Protein AF-A0A2L2XH12-F1 (afdb_monomer_lite)

pLDDT: mean 83.83, std 9.93, range [35.0, 93.81]

Foldseek 3Di:
DWWKDAPWFIWDAPDLVLVLVVCVVVVVDDPVRNVRIDTDDQQPDKAFDACVLPDPVCVPCVVFPQADPVRHGNHGIDTSVRSVVSDPDDPGDTSDTDPPPD

Sequence (102 aa):
MKFYSDDYYTVVAKNRKEAVKFFITEKLTDEEGLDEIQEINPEKKKMLFPVDELPEQYHDEEMYPRKNLFGEYLGVEITLQEAVQYHKEKPPYIISMSSELM

Radius of gyration: 14.35 Å; chains: 1; bounding box: 37×22×42 Å

Secondary structure (DSSP, 8-state):
-EEEE-SSEEEEESSHHHHHHHHHHTT-S-TTTTTT-EEE-TTT-EEEE-GGGS-GGGG-TTTS--B-TTS-B--EEEEHHHHHHH--PPSSEEEEE-GGG-

Organism: NCBI:txid1898651

Structure (mmCIF, N/CA/C/O backbone):
data_AF-A0A2L2XH12-F1
#
_entry.id   AF-A0A2L2XH12-F1
#
loop_
_atom_site.group_PDB
_atom_site.id
_atom_site.type_symbol
_atom_site.label_atom_id
_atom_site.label_alt_id
_atom_site.label_comp_id
_atom_site.label_asym_id
_atom_site.label_entity_id
_atom_site.label_seq_id
_atom_site.pdbx_PDB_ins_code
_atom_site.Cartn_x
_atom_site.Cartn_y
_atom_site.Cartn_z
_atom_site.occupancy
_atom_site.B_iso_or_equiv
_atom_site.auth_seq_id
_atom_site.auth_comp_id
_atom_site.auth_asym_id
_atom_site.auth_atom_id
_atom_site.pdbx_PDB_model_num
ATOM 1 N N . MET A 1 1 ? -13.159 5.604 -0.921 1.00 85.44 1 MET A N 1
ATOM 2 C CA . MET A 1 1 ? -12.228 4.963 0.036 1.00 85.44 1 MET A CA 1
ATOM 3 C C . MET A 1 1 ? -11.188 5.998 0.429 1.00 85.44 1 MET A C 1
ATOM 5 O O . MET A 1 1 ? -11.106 7.013 -0.255 1.00 85.44 1 MET A O 1
ATOM 9 N N . LYS A 1 2 ? -10.470 5.792 1.529 1.00 90.38 2 LYS A N 1
ATOM 10 C CA . LYS A 1 2 ? -9.433 6.703 2.022 1.00 90.38 2 LYS A CA 1
ATOM 11 C C . LYS A 1 2 ? -8.139 5.926 2.244 1.00 90.38 2 LYS A C 1
ATOM 13 O O . LYS A 1 2 ? -8.186 4.718 2.472 1.00 90.38 2 LYS A O 1
ATOM 18 N N . PHE A 1 3 ? -7.022 6.633 2.165 1.00 92.19 3 PHE A N 1
ATOM 19 C CA . PHE A 1 3 ? -5.684 6.074 2.284 1.00 92.19 3 PHE A CA 1
ATOM 20 C C . PHE A 1 3 ? -5.070 6.590 3.571 1.00 92.19 3 PHE A C 1
ATOM 22 O O . PHE A 1 3 ? -5.050 7.800 3.801 1.00 92.19 3 PHE A O 1
ATOM 29 N N . TYR A 1 4 ? -4.612 5.668 4.401 1.00 92.12 4 TYR A N 1
ATOM 30 C CA . TYR A 1 4 ? -4.000 5.957 5.684 1.00 92.12 4 TYR A CA 1
ATOM 31 C C . TYR A 1 4 ? -2.590 5.402 5.677 1.00 92.12 4 TYR A C 1
ATOM 33 O O . TYR A 1 4 ? -2.403 4.246 5.311 1.00 92.12 4 TYR A O 1
ATOM 41 N N . SER A 1 5 ? -1.617 6.224 6.035 1.00 88.62 5 SER A N 1
ATOM 42 C CA . SER A 1 5 ? -0.212 5.834 6.071 1.00 88.62 5 SER A CA 1
ATOM 43 C C . SER A 1 5 ? 0.363 6.166 7.432 1.00 88.62 5 SER A C 1
ATOM 45 O O . SER A 1 5 ? 0.091 7.256 7.934 1.00 88.62 5 SER A O 1
ATOM 47 N N . ASP A 1 6 ? 1.149 5.254 7.985 1.00 87.19 6 ASP A N 1
ATOM 48 C CA . ASP A 1 6 ? 2.230 5.605 8.908 1.00 87.19 6 ASP A CA 1
ATOM 49 C C . ASP A 1 6 ? 3.541 5.715 8.096 1.00 87.19 6 ASP A C 1
ATOM 51 O O . ASP A 1 6 ? 3.501 5.845 6.858 1.00 87.19 6 ASP A O 1
ATOM 55 N N . ASP A 1 7 ? 4.682 5.676 8.780 1.00 79.75 7 ASP A N 1
ATOM 56 C CA . ASP A 1 7 ? 6.016 5.722 8.174 1.00 79.75 7 ASP A CA 1
ATOM 57 C C . ASP A 1 7 ? 6.332 4.495 7.292 1.00 79.75 7 ASP A C 1
ATOM 59 O O . ASP A 1 7 ? 7.146 4.585 6.368 1.00 79.75 7 ASP A O 1
ATOM 63 N N . TYR A 1 8 ? 5.645 3.366 7.495 1.00 79.94 8 TYR A N 1
ATOM 64 C CA . TYR A 1 8 ? 5.998 2.078 6.893 1.00 79.94 8 TYR A CA 1
ATOM 65 C C . TYR A 1 8 ? 4.912 1.497 5.990 1.00 79.94 8 TYR A C 1
ATOM 67 O O . TYR A 1 8 ? 5.208 1.023 4.900 1.00 79.94 8 TYR A O 1
ATOM 75 N N . TYR A 1 9 ? 3.651 1.526 6.385 1.00 86.69 9 TYR A N 1
ATOM 76 C CA . TYR A 1 9 ? 2.541 0.894 5.694 1.00 86.69 9 TYR A CA 1
ATOM 77 C C . TYR A 1 9 ? 1.553 1.931 5.194 1.00 86.69 9 TYR A C 1
ATOM 79 O O . TYR A 1 9 ? 1.229 2.918 5.852 1.00 86.69 9 TYR A O 1
ATOM 87 N N . THR A 1 10 ? 0.997 1.672 4.017 1.00 89.06 10 THR A N 1
ATOM 88 C CA . THR A 1 10 ? -0.174 2.387 3.517 1.00 89.06 10 THR A CA 1
ATOM 89 C C . THR A 1 10 ? -1.349 1.424 3.413 1.00 89.06 10 THR A C 1
ATOM 91 O O . THR A 1 10 ? -1.274 0.398 2.740 1.00 89.06 10 THR A O 1
ATOM 94 N N . VAL A 1 11 ? -2.455 1.777 4.065 1.00 90.94 11 VAL A N 1
ATOM 95 C CA . VAL A 1 11 ? -3.682 0.985 4.173 1.00 90.94 11 VAL A CA 1
ATOM 96 C C . VAL A 1 11 ? -4.847 1.719 3.517 1.00 90.94 11 VAL A C 1
ATOM 98 O O . VAL A 1 11 ? -5.095 2.904 3.762 1.00 90.94 11 VAL A O 1
ATOM 101 N N . VAL A 1 12 ? -5.617 0.990 2.716 1.00 91.75 12 VAL A N 1
ATOM 102 C CA . VAL A 1 12 ? -6.882 1.467 2.147 1.00 91.75 12 VAL A CA 1
ATOM 103 C C . VAL A 1 12 ? -8.009 1.088 3.096 1.00 91.75 12 VAL A C 1
ATOM 105 O O . VAL A 1 12 ? -8.190 -0.086 3.393 1.00 91.75 12 VAL A O 1
ATOM 108 N N . ALA A 1 13 ? -8.807 2.053 3.555 1.00 93.00 13 ALA A N 1
ATOM 109 C CA . ALA A 1 13 ? -9.940 1.812 4.459 1.00 93.00 13 ALA A CA 1
ATOM 110 C C . ALA A 1 13 ? -11.129 2.738 4.152 1.00 93.00 13 ALA A C 1
ATOM 112 O O . ALA A 1 13 ? -11.010 3.712 3.398 1.00 93.00 13 ALA A O 1
ATOM 113 N N . LYS A 1 14 ? -12.314 2.481 4.727 1.00 92.25 14 LYS A N 1
ATOM 114 C CA . LYS A 1 14 ? -13.456 3.406 4.556 1.00 92.25 14 LYS A CA 1
ATOM 115 C C . LYS A 1 14 ? -13.316 4.660 5.414 1.00 92.25 14 LYS A C 1
ATOM 117 O O . LYS A 1 14 ? -13.821 5.715 5.036 1.00 92.25 14 LYS A O 1
ATOM 122 N N . ASN A 1 15 ? -12.681 4.538 6.576 1.00 93.31 15 ASN A N 1
ATOM 123 C CA . ASN A 1 15 ? -12.495 5.610 7.550 1.00 93.31 15 ASN A CA 1
ATOM 124 C C . ASN A 1 15 ? -11.305 5.309 8.478 1.00 93.31 15 ASN A C 1
ATOM 126 O O . ASN A 1 15 ? -10.827 4.176 8.535 1.00 93.31 15 ASN A O 1
ATOM 130 N N . ARG A 1 16 ? -10.876 6.317 9.252 1.00 91.31 16 ARG A N 1
ATOM 131 C CA . ARG A 1 16 ? -9.726 6.217 10.165 1.00 91.31 16 ARG A CA 1
ATOM 132 C C . ARG A 1 16 ? -9.904 5.129 11.225 1.00 91.31 16 ARG A C 1
ATOM 134 O O . ARG A 1 16 ? -8.938 4.470 11.573 1.00 91.31 16 ARG A O 1
ATOM 141 N N . LYS A 1 17 ? -11.127 4.901 11.716 1.00 91.94 17 LYS A N 1
ATOM 142 C CA . LYS A 1 17 ? -11.398 3.883 12.744 1.00 91.94 17 LYS A CA 1
ATOM 143 C C . LYS A 1 17 ? -11.176 2.462 12.215 1.00 91.94 17 LYS A C 1
ATOM 145 O O . LYS A 1 17 ? -10.632 1.634 12.937 1.00 91.94 17 LYS A O 1
ATOM 150 N N . GLU A 1 18 ? -11.591 2.181 10.978 1.00 93.81 18 GLU A N 1
ATOM 151 C CA . GLU A 1 18 ? -11.282 0.908 10.308 1.00 93.81 18 GLU A CA 1
ATOM 152 C C . GLU A 1 18 ? -9.778 0.753 10.078 1.00 93.81 18 GLU A C 1
ATOM 154 O O . GLU A 1 18 ? -9.251 -0.313 10.379 1.00 93.81 18 GLU A O 1
ATOM 159 N N . ALA A 1 19 ? -9.098 1.805 9.608 1.00 91.38 19 ALA A N 1
ATOM 160 C CA . ALA A 1 19 ? -7.652 1.772 9.398 1.00 91.38 19 ALA A CA 1
ATOM 161 C C . ALA A 1 19 ? -6.904 1.481 10.704 1.00 91.38 19 ALA A C 1
ATOM 163 O O . ALA A 1 19 ? -6.220 0.473 10.789 1.00 91.38 19 ALA A O 1
ATOM 164 N N . VAL A 1 20 ? -7.109 2.284 11.752 1.00 91.62 20 VAL A N 1
ATOM 165 C CA . VAL A 1 20 ? -6.470 2.103 13.070 1.00 91.62 20 VAL A CA 1
ATOM 166 C C . VAL A 1 20 ? -6.709 0.698 13.620 1.00 91.62 20 VAL A C 1
ATOM 168 O O . VAL A 1 20 ? -5.780 0.040 14.075 1.00 91.62 20 VAL A O 1
ATOM 171 N N . LYS A 1 21 ? -7.944 0.189 13.529 1.00 92.12 21 LYS A N 1
ATOM 172 C CA . LYS A 1 21 ? -8.238 -1.184 13.954 1.00 92.12 21 LYS A CA 1
ATOM 173 C C . LYS A 1 21 ? -7.430 -2.209 13.151 1.00 92.12 21 LYS A C 1
ATOM 175 O O . LYS A 1 21 ? -6.972 -3.187 13.734 1.00 92.12 21 LYS A O 1
ATOM 180 N N . PHE A 1 22 ? -7.289 -2.010 11.844 1.00 93.00 22 PHE A N 1
ATOM 181 C CA . PHE A 1 22 ? -6.524 -2.893 10.971 1.00 93.00 22 PHE A CA 1
ATOM 182 C C . PHE A 1 22 ? -5.028 -2.866 11.307 1.00 93.00 22 PHE A C 1
ATOM 184 O O . PHE A 1 22 ? -4.461 -3.927 11.533 1.00 93.00 22 PHE A O 1
ATOM 191 N N . PHE A 1 23 ? -4.442 -1.677 11.478 1.00 90.94 23 PHE A N 1
ATOM 192 C CA . PHE A 1 23 ? -3.058 -1.493 11.930 1.00 90.94 23 PHE A CA 1
ATOM 193 C C . PHE A 1 23 ? -2.761 -2.259 13.233 1.00 90.94 23 PHE A C 1
ATOM 195 O O . PHE A 1 23 ? -1.768 -2.977 13.309 1.00 90.94 23 PHE A O 1
ATOM 202 N N . ILE A 1 24 ? -3.662 -2.196 14.222 1.00 90.56 24 ILE A N 1
ATOM 203 C CA . ILE A 1 24 ? -3.532 -2.950 15.485 1.00 90.56 24 ILE A CA 1
ATOM 204 C C .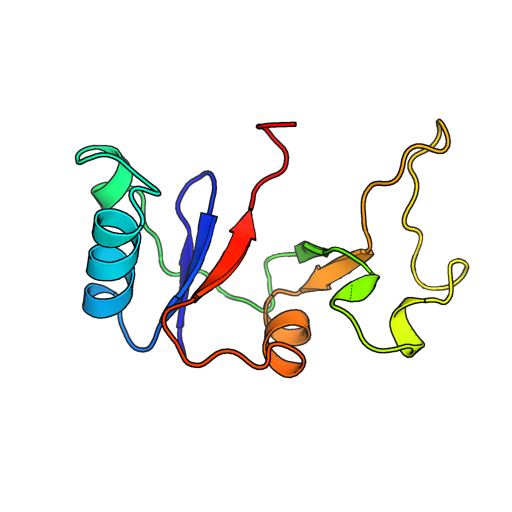 ILE A 1 24 ? -3.696 -4.460 15.265 1.00 90.56 24 ILE A C 1
ATOM 206 O O . ILE A 1 24 ? -2.954 -5.260 15.831 1.00 90.56 24 ILE A O 1
ATOM 210 N N . THR A 1 25 ? -4.696 -4.865 14.476 1.00 90.75 25 THR A N 1
ATOM 211 C CA . THR A 1 25 ? -5.042 -6.286 14.280 1.00 90.75 25 THR A CA 1
ATOM 212 C C . THR A 1 25 ? -3.929 -7.033 13.550 1.00 90.75 25 THR A C 1
ATOM 214 O O . THR A 1 25 ? -3.543 -8.118 13.979 1.00 90.75 25 THR A O 1
ATOM 217 N N . GLU A 1 26 ? -3.383 -6.417 12.504 1.00 88.25 26 GLU A N 1
ATOM 218 C CA . GLU A 1 26 ? -2.279 -6.950 11.704 1.00 88.25 26 GLU A CA 1
ATOM 219 C C . GLU A 1 26 ? -0.903 -6.663 12.332 1.00 88.25 26 GLU A C 1
ATOM 221 O O . GLU A 1 26 ? 0.116 -7.078 11.789 1.00 88.25 26 GLU A O 1
ATOM 226 N N . LYS A 1 27 ? -0.860 -5.995 13.499 1.00 87.44 27 LYS A N 1
ATOM 227 C CA . LYS A 1 27 ? 0.370 -5.623 14.223 1.00 87.44 27 LYS A CA 1
ATOM 228 C C . LYS A 1 27 ? 1.365 -4.846 13.351 1.00 87.44 27 LYS A C 1
ATOM 230 O O . LYS A 1 27 ? 2.568 -5.081 13.416 1.00 87.44 27 LYS A O 1
ATOM 235 N N . LEU A 1 28 ? 0.844 -3.935 12.533 1.00 84.94 28 LEU A N 1
ATOM 236 C CA . LEU A 1 28 ? 1.633 -3.105 11.617 1.00 84.94 28 LEU A CA 1
ATOM 237 C C . LEU A 1 28 ? 2.336 -1.953 12.340 1.00 84.94 28 LEU A C 1
ATOM 239 O O . LEU A 1 28 ? 3.372 -1.491 11.889 1.00 84.94 28 LEU A O 1
ATOM 243 N N . THR A 1 29 ? 1.786 -1.527 13.476 1.00 84.44 29 THR A N 1
ATOM 244 C CA . THR A 1 29 ? 2.346 -0.482 14.334 1.00 84.44 29 THR A CA 1
ATOM 245 C C . THR A 1 29 ? 2.113 -0.828 15.802 1.00 84.44 29 THR A C 1
ATOM 247 O O . THR A 1 29 ? 1.225 -1.624 16.135 1.00 84.44 29 THR A O 1
ATOM 250 N N . ASP A 1 30 ? 2.906 -0.228 16.679 1.00 81.69 30 ASP A N 1
ATOM 251 C CA . ASP A 1 30 ? 2.701 -0.209 18.124 1.00 81.69 30 ASP A CA 1
ATOM 252 C C . ASP A 1 30 ? 1.780 0.948 18.556 1.00 81.69 30 ASP A C 1
ATOM 254 O O . ASP A 1 30 ? 1.251 1.690 17.727 1.00 81.69 30 ASP A O 1
ATOM 258 N N . GLU A 1 31 ? 1.529 1.065 19.865 1.00 78.31 31 GLU A N 1
ATOM 259 C CA . GLU A 1 31 ? 0.635 2.091 20.417 1.00 78.31 31 GLU A CA 1
ATOM 260 C C . GLU A 1 31 ? 1.138 3.522 20.160 1.00 78.31 31 GLU A C 1
ATOM 262 O O . GLU A 1 31 ? 0.310 4.425 20.053 1.00 78.31 31 GLU A O 1
ATOM 267 N N . GLU A 1 32 ? 2.453 3.722 20.019 1.00 77.75 32 GLU A N 1
ATOM 268 C CA . GLU A 1 32 ? 3.061 5.029 19.741 1.00 77.75 32 GLU A CA 1
ATOM 269 C C . GLU A 1 32 ? 2.869 5.438 18.269 1.00 77.75 32 GLU A C 1
ATOM 271 O O . GLU A 1 32 ? 2.430 6.559 18.000 1.00 77.75 32 GLU A O 1
ATOM 276 N N . GLY A 1 33 ? 3.061 4.523 17.310 1.00 78.25 33 GLY A N 1
ATOM 277 C CA . GLY A 1 33 ? 2.871 4.825 15.882 1.00 78.25 33 GLY A CA 1
ATOM 278 C C . GLY A 1 33 ? 1.405 4.998 15.442 1.00 78.25 33 GLY A C 1
ATOM 279 O O . GLY A 1 33 ? 1.127 5.465 14.336 1.00 78.25 33 GLY A O 1
ATOM 280 N N . LEU A 1 34 ? 0.418 4.717 16.306 1.00 83.06 34 LEU A N 1
ATOM 281 C CA . LEU A 1 34 ? -1.001 4.979 16.003 1.00 83.06 34 LEU A CA 1
ATOM 282 C C . LEU A 1 34 ? -1.319 6.465 15.800 1.00 83.06 34 LEU A C 1
ATOM 284 O O . LEU A 1 34 ? -2.216 6.807 15.012 1.00 83.06 34 LEU A O 1
ATOM 288 N N . ASP A 1 35 ? -0.611 7.340 16.511 1.00 83.69 35 ASP A N 1
ATOM 289 C CA . ASP A 1 35 ? -0.777 8.788 16.390 1.00 83.69 35 ASP A CA 1
ATOM 290 C C . ASP A 1 35 ? -0.154 9.330 15.095 1.00 83.69 35 ASP A C 1
ATOM 292 O O . ASP A 1 35 ? -0.595 10.365 14.583 1.00 83.69 35 ASP A O 1
ATOM 296 N N . GLU A 1 36 ? 0.787 8.587 14.512 1.00 85.94 36 GLU A N 1
ATOM 297 C CA . GLU A 1 36 ? 1.472 8.914 13.259 1.00 85.94 36 GLU A 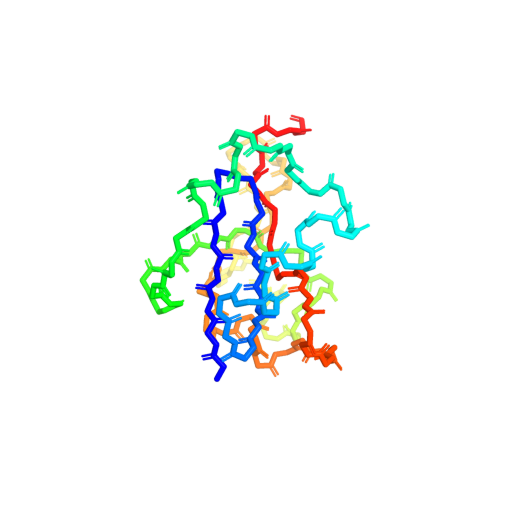CA 1
ATOM 298 C C . GLU A 1 36 ? 0.643 8.557 12.018 1.00 85.94 36 GLU A C 1
ATOM 300 O O . GLU A 1 36 ? 0.905 9.077 10.932 1.00 85.94 36 GLU A O 1
ATOM 305 N N . ILE A 1 37 ? -0.418 7.753 12.170 1.00 89.44 37 ILE A N 1
ATOM 306 C CA . ILE A 1 37 ? -1.315 7.390 11.067 1.00 89.44 37 ILE A CA 1
ATOM 307 C C . ILE A 1 37 ? -2.040 8.635 10.534 1.00 89.44 37 ILE A C 1
ATOM 309 O O . ILE A 1 37 ? -2.971 9.175 11.153 1.00 89.44 37 ILE A O 1
ATOM 313 N N . GLN A 1 38 ? -1.690 9.026 9.312 1.00 90.88 38 GLN A N 1
ATOM 314 C CA . GLN A 1 38 ? -2.233 10.189 8.615 1.00 90.88 38 GLN A CA 1
ATOM 315 C C . GLN A 1 38 ? -3.041 9.790 7.382 1.00 90.88 38 GLN A C 1
ATOM 317 O O . GLN A 1 38 ? -2.736 8.826 6.683 1.00 90.88 38 GLN A O 1
ATOM 322 N N . GLU A 1 39 ? -4.092 10.561 7.093 1.00 92.81 39 GLU A N 1
ATOM 323 C CA . GLU A 1 39 ? -4.808 10.454 5.821 1.00 92.81 39 GLU A CA 1
ATOM 324 C C . GLU A 1 39 ? -3.982 11.127 4.721 1.00 92.81 39 GLU A C 1
ATOM 326 O O . GLU A 1 39 ? -3.617 12.297 4.845 1.00 92.81 39 GLU A O 1
ATOM 331 N N . ILE A 1 40 ? -3.709 10.405 3.638 1.00 90.62 40 ILE A N 1
ATOM 332 C CA . ILE A 1 40 ? -2.868 10.886 2.537 1.00 90.62 40 ILE A CA 1
ATOM 333 C C . ILE A 1 40 ? -3.661 11.037 1.238 1.00 90.62 40 ILE A C 1
ATOM 335 O O . ILE A 1 40 ? -4.700 10.407 1.034 1.00 90.62 40 ILE A O 1
ATOM 339 N N . ASN A 1 41 ? -3.146 11.868 0.328 1.00 89.12 41 ASN A N 1
ATOM 340 C CA . ASN A 1 41 ? -3.699 11.998 -1.016 1.00 89.12 41 ASN A CA 1
ATOM 341 C C . ASN A 1 41 ? -3.079 10.932 -1.950 1.00 89.12 41 ASN A C 1
ATOM 343 O O . ASN A 1 41 ? -1.877 11.011 -2.224 1.00 89.12 41 ASN A O 1
ATOM 347 N N . PRO A 1 42 ? -3.873 9.977 -2.472 1.00 87.19 42 PRO A N 1
ATOM 348 C CA . PRO A 1 42 ? -3.367 8.860 -3.272 1.00 87.19 42 PRO A CA 1
ATOM 349 C C . PRO A 1 42 ? -2.845 9.255 -4.659 1.00 87.19 42 PRO A C 1
ATOM 351 O O . PRO A 1 42 ? -2.072 8.506 -5.244 1.00 87.19 42 PRO A O 1
ATOM 354 N N . GLU A 1 43 ? -3.226 10.422 -5.183 1.00 87.38 43 GLU A N 1
ATOM 355 C CA . GLU A 1 43 ? -2.742 10.925 -6.479 1.00 87.38 43 GLU A CA 1
ATOM 356 C C . GLU A 1 43 ? -1.358 11.576 -6.366 1.00 87.38 43 GLU A C 1
ATOM 358 O O . GLU A 1 43 ? -0.631 11.692 -7.349 1.00 87.38 43 GLU A O 1
ATOM 363 N N . LYS A 1 44 ? -0.991 12.032 -5.161 1.00 84.44 44 LYS A N 1
ATOM 364 C CA . LYS A 1 44 ? 0.274 12.739 -4.914 1.00 84.44 44 LYS A CA 1
ATOM 365 C C . LYS A 1 44 ? 1.396 11.824 -4.435 1.00 84.44 44 LYS A C 1
ATOM 367 O O . LYS A 1 44 ? 2.556 12.214 -4.527 1.00 84.44 44 LYS A O 1
ATOM 372 N N . LYS A 1 45 ? 1.066 10.645 -3.899 1.00 83.12 45 LYS A N 1
ATOM 373 C CA . LYS A 1 45 ? 2.047 9.684 -3.386 1.00 83.12 45 LYS A CA 1
ATOM 374 C C . LYS A 1 45 ? 2.313 8.615 -4.444 1.00 83.12 45 LYS A C 1
ATOM 376 O O . LYS A 1 45 ? 1.414 7.850 -4.797 1.00 83.12 45 LYS A O 1
ATOM 381 N N . LYS A 1 46 ? 3.549 8.589 -4.939 1.00 82.50 46 LYS A N 1
ATOM 382 C CA . LYS A 1 46 ? 4.083 7.523 -5.787 1.00 82.50 46 LYS A CA 1
ATOM 383 C C . LYS A 1 46 ? 4.878 6.542 -4.939 1.00 82.50 46 LYS A C 1
ATOM 385 O O . LYS A 1 46 ? 5.573 6.975 -4.020 1.00 82.50 46 LYS A O 1
ATOM 390 N N . MET A 1 47 ? 4.748 5.254 -5.227 1.00 79.62 47 MET A N 1
ATOM 391 C CA . MET A 1 47 ? 5.459 4.178 -4.532 1.00 79.62 47 MET A CA 1
ATOM 392 C C . MET A 1 47 ? 5.866 3.099 -5.540 1.00 79.62 47 MET A C 1
ATOM 394 O O . MET A 1 47 ? 5.359 3.072 -6.664 1.00 79.62 47 MET A O 1
ATOM 398 N N . LEU A 1 48 ? 6.815 2.252 -5.146 1.00 83.06 48 LEU A N 1
ATOM 399 C CA . LEU A 1 48 ? 7.280 1.126 -5.947 1.00 83.06 48 LEU A CA 1
ATOM 400 C C . LEU A 1 48 ? 6.376 -0.081 -5.695 1.00 83.06 48 LEU A C 1
ATOM 402 O O . LEU A 1 48 ? 6.221 -0.513 -4.555 1.00 83.06 48 LEU A O 1
ATOM 406 N N . PHE A 1 49 ? 5.799 -0.622 -6.763 1.00 81.19 49 PHE A N 1
ATOM 407 C CA . PHE A 1 49 ? 4.905 -1.775 -6.714 1.00 81.19 49 PHE A CA 1
ATOM 408 C C . PHE A 1 49 ? 5.526 -2.9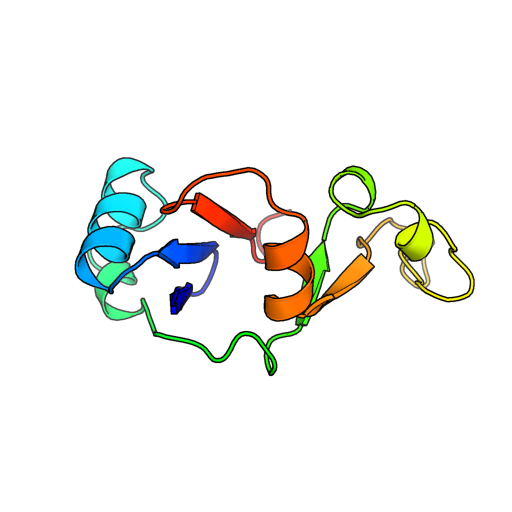94 -7.401 1.00 81.19 49 PHE A C 1
ATOM 410 O O . PHE A 1 49 ? 6.199 -2.841 -8.429 1.00 81.19 49 PHE A O 1
ATOM 417 N N . PRO A 1 50 ? 5.283 -4.216 -6.894 1.00 81.75 50 PRO A N 1
ATOM 418 C CA . PRO A 1 50 ? 5.643 -5.434 -7.605 1.00 81.75 50 PRO A CA 1
ATOM 419 C C . PRO A 1 50 ? 4.927 -5.491 -8.957 1.00 81.75 50 PRO A C 1
ATOM 421 O O . PRO A 1 50 ? 3.711 -5.341 -9.040 1.00 81.75 50 PRO A O 1
ATOM 424 N N . VAL A 1 51 ? 5.671 -5.738 -10.034 1.00 84.31 51 VAL A N 1
ATOM 425 C CA . VAL A 1 51 ? 5.090 -5.781 -11.389 1.00 84.31 51 VAL A CA 1
ATOM 426 C C . VAL A 1 51 ? 4.077 -6.915 -11.563 1.00 84.31 51 VAL A C 1
ATOM 428 O O . VAL A 1 51 ? 3.141 -6.786 -12.347 1.00 84.31 51 VAL A O 1
ATOM 431 N N . ASP A 1 52 ? 4.228 -7.994 -10.793 1.00 82.62 52 ASP A N 1
ATOM 432 C CA . ASP A 1 52 ? 3.326 -9.150 -10.803 1.00 82.62 52 ASP A CA 1
ATOM 433 C C . ASP A 1 52 ? 1.930 -8.819 -10.243 1.00 82.62 52 ASP A C 1
ATOM 435 O O . ASP A 1 52 ? 0.959 -9.520 -10.529 1.00 82.62 52 ASP A O 1
ATOM 439 N N . GLU A 1 53 ? 1.811 -7.731 -9.477 1.00 78.38 53 GLU A N 1
ATOM 440 C CA . GLU A 1 53 ? 0.539 -7.216 -8.956 1.00 78.38 53 GLU A CA 1
ATOM 441 C C . GLU A 1 53 ? -0.121 -6.205 -9.909 1.00 78.38 53 GLU A C 1
ATOM 443 O O . GLU A 1 53 ? -1.262 -5.787 -9.692 1.00 78.38 53 GLU A O 1
ATOM 448 N N . LEU A 1 54 ? 0.570 -5.835 -10.992 1.00 82.94 54 LEU A N 1
ATOM 449 C CA . LEU A 1 54 ? 0.129 -4.843 -11.966 1.00 82.94 54 LEU A CA 1
ATOM 450 C C . LEU A 1 54 ? -0.277 -5.485 -13.303 1.00 82.94 54 LEU A C 1
ATOM 452 O O . LEU A 1 54 ? 0.251 -6.530 -13.692 1.00 82.94 54 LEU A O 1
ATOM 456 N N . PRO A 1 55 ? -1.213 -4.865 -14.048 1.00 85.44 55 PRO A N 1
ATOM 457 C CA . PRO A 1 55 ? -1.612 -5.356 -15.364 1.00 85.44 55 PRO A CA 1
ATOM 458 C C . PRO A 1 55 ? -0.466 -5.300 -16.382 1.00 85.44 55 PRO A C 1
ATOM 460 O O . PRO A 1 55 ? 0.456 -4.497 -16.251 1.00 85.44 55 PRO A O 1
ATOM 463 N N . GLU A 1 56 ? -0.581 -6.103 -17.446 1.00 87.25 56 GLU A N 1
ATOM 464 C CA . GLU A 1 56 ? 0.456 -6.308 -18.476 1.00 87.25 56 GLU A CA 1
ATOM 465 C C . GLU A 1 56 ? 1.021 -5.014 -19.081 1.00 87.25 56 GLU A C 1
ATOM 467 O O . GLU A 1 56 ? 2.185 -4.975 -19.463 1.00 87.25 56 GLU A O 1
ATOM 472 N N . GLN A 1 57 ? 0.246 -3.927 -19.120 1.00 86.50 57 GLN A N 1
ATOM 473 C CA . GLN A 1 57 ? 0.726 -2.625 -19.597 1.00 86.50 57 GLN A CA 1
ATOM 474 C C . GLN A 1 57 ? 1.946 -2.096 -18.814 1.00 86.50 57 GLN A C 1
ATOM 476 O O . GLN A 1 57 ? 2.760 -1.379 -19.382 1.00 86.50 57 GLN A O 1
ATOM 481 N N . TYR A 1 58 ? 2.097 -2.470 -17.537 1.00 85.69 58 TYR A N 1
ATOM 482 C CA . TYR A 1 58 ? 3.234 -2.090 -16.686 1.00 85.69 58 TYR A CA 1
ATOM 483 C C . TYR A 1 58 ? 4.438 -3.039 -16.821 1.00 85.69 58 TYR A C 1
ATOM 485 O O . TYR A 1 58 ? 5.446 -2.869 -16.135 1.00 85.69 58 TYR A O 1
ATOM 493 N N . HIS A 1 59 ? 4.348 -4.061 -17.679 1.00 86.75 59 HIS A N 1
ATOM 494 C CA . HIS A 1 59 ? 5.417 -5.045 -17.892 1.00 86.75 59 HIS A CA 1
ATOM 495 C C . HIS A 1 59 ? 6.419 -4.602 -18.966 1.00 86.75 59 HIS A C 1
ATOM 497 O O . HIS A 1 59 ? 7.449 -5.255 -19.140 1.00 86.75 59 HIS A O 1
ATOM 503 N N . ASP A 1 60 ? 6.139 -3.490 -19.647 1.00 87.75 60 ASP A N 1
ATOM 504 C CA . ASP A 1 60 ? 7.043 -2.835 -20.587 1.00 87.75 60 ASP A CA 1
ATOM 505 C C . ASP A 1 60 ? 8.164 -2.092 -19.833 1.00 87.75 60 ASP A C 1
ATOM 507 O O . ASP A 1 60 ? 7.939 -1.032 -19.250 1.00 87.75 60 ASP A O 1
ATOM 511 N N . GLU A 1 61 ? 9.379 -2.653 -19.840 1.00 84.31 61 GLU A N 1
ATOM 512 C CA . GLU A 1 61 ? 10.548 -2.067 -19.161 1.00 84.31 61 GLU A CA 1
ATOM 513 C C . GLU A 1 61 ? 11.035 -0.750 -19.793 1.00 84.31 61 GLU A C 1
ATOM 515 O O . GLU A 1 61 ? 11.739 0.001 -19.115 1.00 84.31 61 GLU A O 1
ATOM 520 N N . GLU A 1 62 ? 10.685 -0.446 -21.049 1.00 84.94 62 GLU A N 1
ATOM 521 C CA . GLU A 1 62 ? 11.057 0.829 -21.679 1.00 84.94 62 GLU A CA 1
ATOM 522 C C . GLU A 1 62 ? 10.191 1.976 -21.148 1.00 84.94 62 GLU A C 1
ATOM 524 O O . GLU A 1 62 ? 10.693 3.076 -20.907 1.00 84.94 62 GLU A O 1
ATOM 529 N N . MET A 1 63 ? 8.898 1.714 -20.933 1.00 85.06 63 MET A N 1
ATOM 530 C CA . MET A 1 63 ? 7.961 2.692 -20.367 1.00 85.06 63 MET A CA 1
ATOM 531 C C . MET A 1 63 ? 7.990 2.734 -18.837 1.00 85.06 63 MET A C 1
ATOM 533 O O . MET A 1 63 ? 7.795 3.801 -18.251 1.00 85.06 63 MET A O 1
ATOM 537 N N . TYR A 1 64 ? 8.260 1.597 -18.195 1.00 84.19 64 TYR A N 1
ATOM 538 C CA . TYR A 1 64 ? 8.254 1.436 -16.744 1.00 84.19 64 TYR A CA 1
ATOM 539 C C . TYR A 1 64 ? 9.582 0.841 -16.257 1.00 84.19 64 TYR A C 1
ATOM 541 O O . TYR A 1 64 ? 9.681 -0.366 -16.000 1.00 84.19 64 TYR A O 1
ATOM 549 N N . PRO A 1 65 ? 10.623 1.681 -16.098 1.00 84.56 65 PRO A N 1
ATOM 550 C CA . PRO A 1 65 ? 11.899 1.243 -15.557 1.00 84.56 65 PRO A CA 1
ATOM 551 C C . PRO A 1 65 ? 11.704 0.671 -14.154 1.00 84.56 65 PRO A C 1
ATOM 553 O O . PRO A 1 65 ? 11.193 1.344 -13.262 1.00 84.56 65 PRO A O 1
ATOM 556 N N . ARG A 1 66 ? 12.131 -0.578 -13.964 1.00 85.31 66 ARG A N 1
ATOM 557 C CA . ARG A 1 66 ? 11.937 -1.331 -12.711 1.00 85.31 66 ARG A CA 1
ATOM 558 C C . ARG A 1 66 ? 13.225 -1.845 -12.084 1.00 85.31 66 ARG A C 1
ATOM 560 O O . ARG A 1 66 ? 13.189 -2.691 -11.192 1.00 85.31 66 ARG A O 1
ATOM 567 N N . LYS A 1 67 ? 14.367 -1.363 -12.578 1.00 85.06 67 LYS A N 1
ATOM 568 C CA . LYS A 1 67 ? 15.709 -1.678 -12.081 1.00 85.06 67 LYS A CA 1
ATOM 569 C C . LYS A 1 67 ? 16.487 -0.396 -11.802 1.00 85.06 67 LYS A C 1
ATOM 571 O O . LYS A 1 67 ? 16.306 0.595 -12.509 1.00 85.06 67 LYS A O 1
ATOM 576 N N . ASN A 1 68 ? 17.360 -0.418 -10.800 1.00 81.81 68 ASN A N 1
ATOM 577 C CA . ASN A 1 68 ? 18.282 0.685 -10.528 1.00 81.81 68 ASN A CA 1
ATOM 578 C C . ASN A 1 68 ? 19.491 0.679 -11.489 1.00 81.81 68 ASN A C 1
ATOM 580 O O . ASN A 1 68 ? 19.628 -0.195 -12.347 1.00 81.81 68 ASN A O 1
ATOM 584 N N . LEU A 1 69 ? 20.405 1.644 -11.322 1.00 80.31 69 LEU A N 1
ATOM 585 C CA . LEU A 1 69 ? 21.634 1.764 -12.127 1.00 80.31 69 LEU A CA 1
ATOM 586 C C . LEU A 1 69 ? 22.576 0.548 -12.017 1.00 80.31 69 LEU A C 1
ATOM 588 O O . LEU A 1 69 ? 23.425 0.361 -12.886 1.00 80.31 69 LEU A O 1
ATOM 592 N N . PHE A 1 70 ? 22.429 -0.272 -10.973 1.00 84.50 70 PHE A N 1
ATOM 593 C CA . PHE A 1 70 ? 23.192 -1.501 -10.741 1.00 84.50 70 PHE A CA 1
ATOM 594 C C . PHE A 1 70 ? 22.467 -2.760 -11.250 1.00 84.50 70 PHE A C 1
ATOM 596 O O . PHE A 1 70 ? 23.006 -3.861 -11.151 1.00 84.50 70 PHE A O 1
ATOM 603 N N . GLY A 1 71 ? 21.272 -2.611 -11.831 1.00 81.56 71 GLY A N 1
ATOM 604 C CA . GLY A 1 71 ? 20.460 -3.714 -12.346 1.00 81.56 71 GLY A CA 1
ATOM 605 C C . GLY A 1 71 ? 19.605 -4.424 -11.292 1.00 81.56 71 GLY A C 1
ATOM 606 O O . GLY A 1 71 ? 18.971 -5.427 -11.619 1.00 81.56 71 GLY A O 1
ATOM 607 N N . GLU A 1 72 ? 19.553 -3.920 -10.057 1.00 83.56 72 GLU A N 1
ATOM 608 C CA . GLU A 1 72 ? 18.734 -4.484 -8.980 1.00 83.56 72 GLU A CA 1
ATOM 609 C C . GLU A 1 72 ? 17.268 -4.105 -9.175 1.00 83.56 72 GLU A C 1
ATOM 611 O O . GLU A 1 72 ? 16.960 -2.967 -9.530 1.00 83.56 72 GLU A O 1
ATOM 616 N N . TYR A 1 73 ? 16.363 -5.056 -8.947 1.00 81.19 73 TYR A N 1
ATOM 617 C CA . TYR A 1 73 ? 14.928 -4.840 -9.100 1.00 81.19 73 TYR A CA 1
ATOM 618 C C . TYR A 1 73 ? 14.396 -3.906 -8.005 1.00 81.19 73 TYR A C 1
ATOM 620 O O . TYR A 1 73 ? 14.535 -4.200 -6.822 1.00 81.19 73 TYR A O 1
ATOM 628 N N . LEU A 1 74 ? 13.765 -2.804 -8.411 1.00 78.81 74 LEU A N 1
ATOM 629 C CA . LEU A 1 74 ? 13.120 -1.837 -7.518 1.00 78.81 74 LEU A CA 1
ATOM 630 C C . LEU A 1 74 ? 11.591 -1.976 -7.502 1.00 78.81 74 LEU A C 1
ATOM 632 O O . LEU A 1 74 ? 10.963 -1.592 -6.524 1.00 78.81 74 LEU A O 1
ATOM 636 N N . GLY A 1 75 ? 10.990 -2.521 -8.562 1.00 83.81 75 GLY A N 1
ATOM 637 C CA . GLY A 1 75 ? 9.542 -2.456 -8.789 1.00 83.81 75 GLY A CA 1
ATOM 638 C C . GLY A 1 75 ? 9.154 -1.309 -9.721 1.00 83.81 75 GLY A C 1
ATOM 639 O O . GLY A 1 75 ? 10.009 -0.572 -10.208 1.00 83.81 75 GLY A O 1
ATOM 640 N N . VAL A 1 76 ? 7.863 -1.188 -10.016 1.00 86.94 76 VAL A N 1
ATOM 641 C CA . VAL A 1 76 ? 7.321 -0.179 -10.933 1.00 86.94 76 VAL A CA 1
ATOM 642 C C . VAL A 1 76 ? 6.781 1.006 -10.137 1.00 86.94 76 VAL A C 1
ATOM 644 O O . VAL A 1 76 ? 5.965 0.827 -9.236 1.00 86.94 76 VAL A O 1
ATOM 647 N N . GLU A 1 77 ? 7.217 2.223 -10.469 1.00 86.75 77 GLU A N 1
ATOM 648 C CA . GLU A 1 77 ? 6.727 3.442 -9.818 1.00 86.75 77 GLU A CA 1
ATOM 649 C C . GLU A 1 77 ? 5.363 3.865 -10.389 1.00 86.75 77 GLU A C 1
ATOM 651 O O . GLU A 1 77 ? 5.271 4.307 -11.536 1.00 86.75 77 GLU A O 1
ATOM 656 N N . ILE A 1 78 ? 4.311 3.789 -9.570 1.00 86.69 78 ILE A N 1
ATOM 657 C CA . ILE A 1 78 ? 2.967 4.305 -9.890 1.00 86.69 78 ILE A CA 1
ATOM 658 C C . ILE A 1 78 ? 2.345 5.012 -8.686 1.00 86.69 78 ILE A C 1
ATOM 660 O O . ILE A 1 78 ? 2.839 4.925 -7.557 1.00 86.69 78 ILE A O 1
ATOM 664 N N . THR A 1 79 ? 1.251 5.739 -8.909 1.00 88.81 79 THR A N 1
ATOM 665 C CA . THR A 1 79 ? 0.486 6.336 -7.808 1.00 88.81 79 THR A CA 1
ATOM 666 C C . THR A 1 79 ? -0.343 5.290 -7.061 1.00 88.81 79 THR A C 1
ATOM 668 O O . THR A 1 79 ? -0.798 4.295 -7.632 1.00 88.81 79 THR A 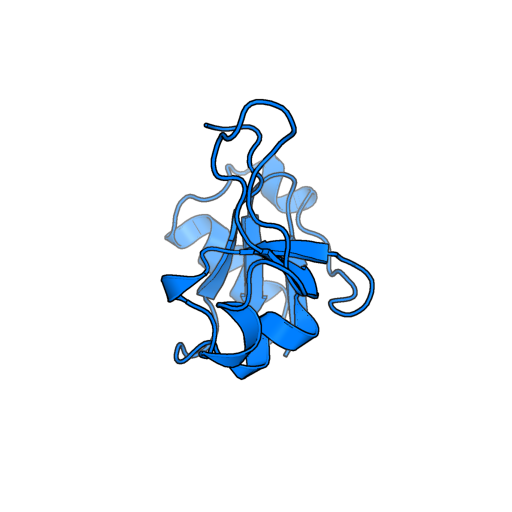O 1
ATOM 671 N N . LEU A 1 80 ? -0.629 5.551 -5.782 1.00 87.44 80 LEU A N 1
ATOM 672 C CA . LEU A 1 80 ? -1.561 4.724 -5.003 1.00 87.44 80 LEU A CA 1
ATOM 673 C C . LEU A 1 80 ? -2.958 4.670 -5.642 1.00 87.44 80 LEU A C 1
ATOM 675 O O . LEU A 1 80 ? -3.656 3.661 -5.544 1.00 87.44 80 LEU A O 1
ATOM 679 N N . GLN A 1 81 ? -3.371 5.766 -6.288 1.00 88.56 81 GLN A N 1
ATOM 680 C CA . GLN A 1 81 ? -4.657 5.862 -6.976 1.00 88.56 81 GLN A CA 1
ATOM 681 C C . GLN A 1 81 ? -4.732 4.953 -8.208 1.00 88.56 81 GLN A C 1
ATOM 683 O O . GLN A 1 81 ? -5.815 4.470 -8.530 1.00 88.56 81 GLN A O 1
ATOM 688 N N . GLU A 1 82 ? -3.618 4.716 -8.897 1.00 87.81 82 GLU A N 1
ATOM 689 C CA . GLU A 1 82 ? -3.550 3.736 -9.984 1.00 87.81 82 GLU A CA 1
ATOM 690 C C . GLU A 1 82 ? -3.541 2.315 -9.421 1.00 87.81 82 GLU A C 1
ATOM 692 O O . GLU A 1 82 ? -4.361 1.494 -9.823 1.00 87.81 82 GLU A O 1
ATOM 697 N N . ALA A 1 83 ? -2.690 2.044 -8.427 1.00 85.06 83 ALA A N 1
ATOM 698 C CA . ALA A 1 83 ? -2.555 0.718 -7.824 1.00 85.06 83 ALA A CA 1
ATOM 699 C C . ALA A 1 83 ? -3.885 0.168 -7.278 1.00 85.06 83 ALA A C 1
ATOM 701 O O . ALA A 1 83 ? -4.221 -1.003 -7.470 1.00 85.06 83 ALA A O 1
ATOM 702 N N . VAL A 1 84 ? -4.699 1.028 -6.652 1.00 86.69 84 VAL A N 1
ATOM 703 C CA . VAL A 1 84 ? -5.980 0.624 -6.049 1.00 86.69 84 VAL A CA 1
ATOM 704 C C . VAL A 1 84 ? -6.987 0.110 -7.083 1.00 86.69 84 VAL A C 1
ATOM 706 O O . VAL A 1 84 ? -7.899 -0.634 -6.729 1.00 86.69 84 VAL A O 1
ATOM 709 N N . GLN A 1 85 ? -6.850 0.504 -8.355 1.00 85.12 85 GLN A N 1
ATOM 710 C CA . GLN A 1 85 ? -7.745 0.055 -9.427 1.00 85.12 85 GLN A CA 1
ATOM 711 C C . GLN A 1 85 ? -7.535 -1.422 -9.767 1.00 85.12 85 GLN A C 1
ATOM 713 O O . GLN A 1 85 ? -8.454 -2.072 -10.267 1.00 85.12 85 GLN A O 1
ATOM 718 N N . TYR A 1 86 ? -6.342 -1.945 -9.487 1.00 80.38 86 TYR A N 1
ATOM 719 C CA . TYR A 1 86 ? -5.941 -3.309 -9.824 1.00 80.38 86 TYR A CA 1
ATOM 720 C C . TYR A 1 86 ? -5.981 -4.249 -8.615 1.00 80.38 86 TYR A C 1
ATOM 722 O O . TYR A 1 86 ? -6.024 -5.471 -8.780 1.00 80.38 86 TYR A O 1
ATOM 730 N N . HIS A 1 87 ? -6.059 -3.694 -7.404 1.00 77.00 87 HIS A N 1
ATOM 731 C CA . HIS A 1 87 ? -6.233 -4.470 -6.184 1.00 77.00 87 HIS A CA 1
ATOM 732 C C . HIS A 1 87 ? -7.601 -5.163 -6.147 1.00 77.00 87 HIS A C 1
ATOM 734 O O . HIS A 1 87 ? -8.656 -4.542 -6.287 1.00 77.00 87 HIS A O 1
ATOM 740 N N . LYS A 1 88 ? -7.592 -6.477 -5.908 1.00 73.19 88 LYS A N 1
ATOM 741 C CA . LYS A 1 88 ? -8.811 -7.310 -5.848 1.00 73.19 88 LYS A CA 1
ATOM 742 C C . LYS A 1 88 ? -9.386 -7.443 -4.436 1.00 73.19 88 LYS A C 1
ATOM 744 O O . LYS A 1 88 ? -10.457 -8.025 -4.254 1.00 73.19 88 LYS A O 1
ATOM 749 N N . GLU A 1 89 ? -8.679 -6.926 -3.439 1.00 80.00 89 GLU A N 1
ATOM 750 C CA . GLU A 1 89 ? -9.044 -7.060 -2.034 1.00 80.00 89 GLU A CA 1
ATOM 751 C C . GLU A 1 89 ? -10.116 -6.052 -1.611 1.00 80.00 89 GLU A C 1
ATOM 753 O O . GLU A 1 89 ? -10.243 -4.947 -2.145 1.00 80.00 89 GLU A O 1
ATOM 758 N N . LYS A 1 90 ? -10.930 -6.444 -0.627 1.00 84.56 90 LYS A N 1
ATOM 759 C CA . LYS A 1 90 ? -11.925 -5.553 -0.025 1.00 84.56 90 LYS A CA 1
ATOM 760 C C . LYS A 1 90 ? -11.285 -4.835 1.162 1.00 84.56 90 LYS A C 1
ATOM 762 O 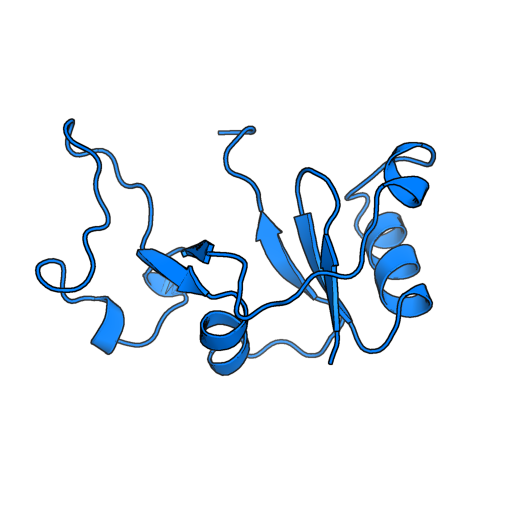O . LYS A 1 90 ? -10.680 -5.515 1.982 1.00 84.56 90 LYS A O 1
ATOM 767 N N . PRO A 1 91 ? -11.461 -3.509 1.316 1.00 87.62 91 PRO A N 1
ATOM 768 C CA . PRO A 1 91 ? -10.914 -2.796 2.465 1.00 87.62 91 PRO A CA 1
ATOM 769 C C . PRO A 1 91 ? -11.416 -3.349 3.809 1.00 87.62 91 PRO A C 1
ATOM 771 O O . PRO A 1 91 ? -12.599 -3.715 3.893 1.00 87.62 91 PRO A O 1
ATOM 774 N N . PRO A 1 92 ? -10.594 -3.289 4.873 1.00 90.38 92 PRO A N 1
ATOM 775 C CA . PRO A 1 92 ? -9.236 -2.734 4.886 1.00 90.38 92 PRO A CA 1
ATOM 776 C C . PRO A 1 92 ? -8.156 -3.702 4.365 1.00 90.38 92 PRO A C 1
ATOM 778 O O . PRO A 1 92 ? -8.236 -4.893 4.640 1.00 90.38 92 PRO A O 1
ATOM 781 N N . TYR A 1 93 ? -7.164 -3.184 3.632 1.00 89.19 93 TYR A N 1
ATOM 782 C CA . TYR A 1 93 ? -5.986 -3.938 3.174 1.00 89.19 93 TYR A C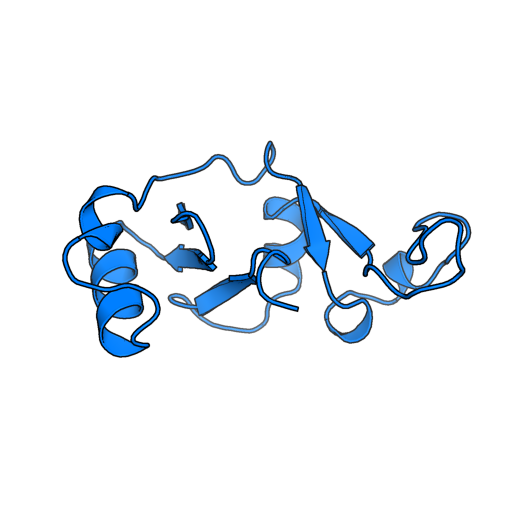A 1
ATOM 783 C C . TYR A 1 93 ? -4.751 -3.041 3.037 1.00 89.19 93 TYR A C 1
ATOM 785 O O . TYR A 1 93 ? -4.878 -1.820 2.886 1.00 89.19 93 TYR A O 1
ATOM 793 N N . ILE A 1 94 ? -3.566 -3.653 3.076 1.00 88.44 94 ILE A N 1
ATOM 794 C CA . ILE A 1 94 ? -2.281 -2.992 2.816 1.00 88.44 94 ILE A CA 1
ATOM 795 C C . ILE A 1 94 ? -2.122 -2.861 1.306 1.00 88.44 94 ILE A C 1
ATOM 797 O O . ILE A 1 94 ? -2.209 -3.854 0.595 1.00 88.44 94 ILE A O 1
ATOM 801 N N . ILE A 1 95 ? -1.906 -1.641 0.822 1.00 83.88 95 ILE A N 1
ATOM 802 C CA . ILE A 1 95 ? -1.622 -1.389 -0.596 1.00 83.88 95 ILE A CA 1
ATOM 803 C C . ILE A 1 95 ? -0.136 -1.152 -0.852 1.00 83.88 95 ILE A C 1
ATOM 805 O O . ILE A 1 95 ? 0.317 -1.294 -1.974 1.00 83.88 95 ILE A O 1
ATOM 809 N N . SER A 1 96 ? 0.638 -0.761 0.160 1.00 77.12 96 SER A N 1
ATOM 810 C CA . SER A 1 96 ? 2.075 -0.547 -0.006 1.00 77.12 96 SER A CA 1
ATOM 811 C C . SER A 1 96 ? 2.805 -0.672 1.319 1.00 77.12 96 SER A C 1
ATOM 813 O O . SER A 1 96 ? 2.254 -0.335 2.370 1.00 77.12 96 SER A O 1
ATOM 815 N N . MET A 1 97 ? 4.072 -1.072 1.229 1.00 74.31 97 MET A N 1
ATOM 816 C CA . MET A 1 97 ? 5.059 -1.026 2.307 1.00 74.31 97 MET A CA 1
ATOM 817 C C . MET A 1 97 ? 6.240 -0.148 1.864 1.00 74.31 97 MET A C 1
ATOM 819 O O . MET A 1 97 ? 6.607 -0.162 0.691 1.00 74.31 97 MET A O 1
ATOM 823 N N . SER A 1 98 ? 6.798 0.648 2.771 1.00 65.06 98 SER A N 1
ATOM 824 C CA . SER A 1 98 ? 7.998 1.454 2.560 1.00 65.06 98 SER A CA 1
ATOM 825 C C . SER A 1 98 ? 9.220 0.538 2.543 1.00 65.06 98 SER A C 1
ATOM 827 O O . SER A 1 98 ? 9.368 -0.330 3.402 1.00 65.06 98 SER A O 1
ATOM 829 N N . SER A 1 99 ? 10.094 0.720 1.555 1.00 49.00 99 SER A N 1
ATOM 830 C CA . SER A 1 99 ? 11.248 -0.147 1.291 1.00 49.00 99 SER A CA 1
ATOM 831 C C . SER A 1 99 ? 12.396 -0.013 2.302 1.00 49.00 99 SER A C 1
ATOM 833 O O . SER A 1 99 ? 13.410 -0.676 2.125 1.00 49.00 99 SER A O 1
ATOM 835 N N . GLU A 1 100 ? 12.275 0.804 3.357 1.00 43.47 100 GLU A N 1
ATOM 836 C CA . GLU A 1 100 ? 13.339 0.988 4.367 1.00 43.47 100 GLU A CA 1
ATOM 837 C C . GLU A 1 100 ? 13.610 -0.264 5.235 1.00 43.47 100 GLU A C 1
ATOM 839 O O . GLU A 1 100 ? 14.498 -0.248 6.083 1.00 43.47 100 GLU A O 1
ATOM 844 N N . LEU A 1 101 ? 12.882 -1.364 5.007 1.00 38.34 101 LEU A N 1
ATOM 845 C CA . LEU A 1 101 ? 13.011 -2.641 5.720 1.00 38.34 101 LEU A CA 1
ATOM 846 C C . LEU A 1 101 ? 13.503 -3.825 4.861 1.00 38.34 101 LEU A C 1
ATOM 848 O O . LEU A 1 101 ? 13.378 -4.968 5.307 1.00 38.34 101 LEU A O 1
ATOM 852 N N . MET A 1 102 ? 14.055 -3.596 3.662 1.00 35.00 102 MET A N 1
ATOM 853 C CA . MET A 1 102 ? 14.728 -4.661 2.889 1.00 35.00 102 MET A CA 1
ATOM 854 C C . MET A 1 102 ? 16.250 -4.577 2.963 1.00 35.00 102 MET A C 1
ATOM 856 O O . MET A 1 102 ? 16.804 -3.499 2.660 1.00 35.00 102 MET A O 1
#